Protein AF-A0A534KSC8-F1 (afdb_monomer_lite)

Sequence (45 aa):
QATFKNRKAVEECLADEILMAAKGDMQSSAIAKKEELERIASSAR

Secondary structure (DSSP, 8-state):
--STT-SS-HHHHHHHHHHHHHTT-TTSHHHHHHHHHHHHHHHT-

Radius of gyration: 12.97 Å; chains: 1; bounding box: 25×10×39 Å

pLDDT: mean 88.8, std 8.25, range [60.44, 95.19]

Foldseek 3Di:
DQDVPDPDDPVVSVVVLVVCVVVLHCVRPVSVVVVVVVVVVVVVD

Structure (mmCIF, N/CA/C/O backbone):
data_AF-A0A534KSC8-F1
#
_entry.id   AF-A0A534KSC8-F1
#
loop_
_atom_site.group_PDB
_atom_site.id
_atom_site.type_symbol
_atom_site.label_atom_id
_atom_site.label_alt_id
_atom_site.label_comp_id
_atom_site.label_asym_id
_atom_site.label_entity_id
_atom_site.label_seq_id
_atom_site.pdbx_PDB_ins_code
_atom_site.Cartn_x
_atom_site.Cartn_y
_atom_site.Cartn_z
_atom_site.occupancy
_atom_site.B_iso_or_equiv
_atom_site.auth_seq_id
_atom_site.auth_comp_id
_atom_site.auth_asym_id
_atom_site.auth_atom_id
_atom_site.pdbx_PDB_model_num
ATOM 1 N N . GLN A 1 1 ? 4.590 2.701 6.055 1.00 60.44 1 GLN A N 1
ATOM 2 C CA . GLN A 1 1 ? 4.734 2.325 7.481 1.00 60.44 1 GLN A CA 1
ATOM 3 C C . GLN A 1 1 ? 3.642 3.075 8.246 1.00 60.44 1 GLN A C 1
ATOM 5 O O . GLN A 1 1 ? 3.874 4.197 8.659 1.00 60.44 1 GLN A O 1
ATOM 10 N N . ALA A 1 2 ? 2.421 2.525 8.305 1.00 70.69 2 ALA A N 1
ATOM 11 C CA . ALA A 1 2 ? 1.230 3.263 8.762 1.00 70.69 2 ALA A CA 1
ATOM 12 C C . ALA A 1 2 ? 0.864 3.014 10.239 1.00 70.69 2 ALA A C 1
ATOM 14 O O . ALA A 1 2 ? 0.216 3.846 10.865 1.00 70.69 2 ALA A O 1
ATOM 15 N N . THR A 1 3 ?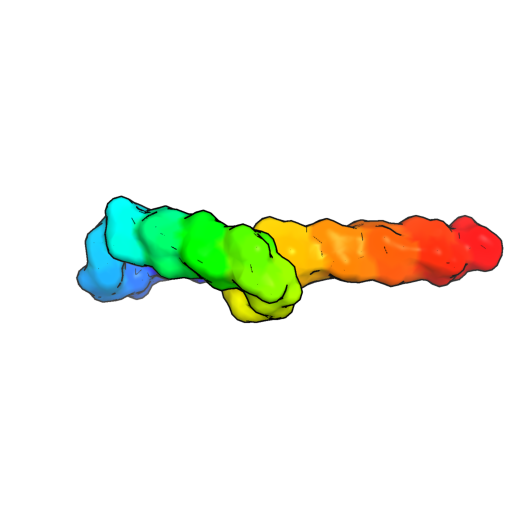 1.301 1.889 10.807 1.00 72.44 3 THR A N 1
ATOM 16 C CA . THR A 1 3 ? 0.900 1.416 12.145 1.00 72.44 3 THR A CA 1
ATOM 17 C C . THR A 1 3 ? 1.984 1.582 13.211 1.00 72.44 3 THR A C 1
ATOM 19 O O . THR A 1 3 ? 1.692 1.610 14.403 1.00 72.44 3 THR A O 1
ATOM 22 N N . PHE A 1 4 ? 3.2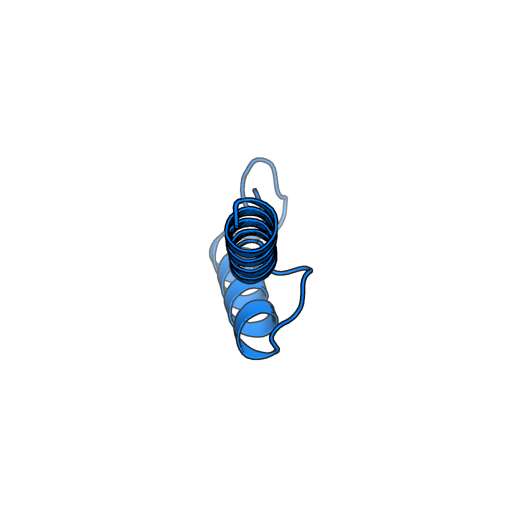52 1.711 12.818 1.00 81.00 4 PHE A N 1
ATOM 23 C CA . PHE A 1 4 ? 4.351 1.824 13.774 1.00 81.00 4 PHE A CA 1
ATOM 24 C C . PHE A 1 4 ? 4.365 3.213 14.426 1.00 81.00 4 PHE A C 1
ATOM 26 O O . PHE A 1 4 ? 4.472 4.218 13.727 1.00 81.00 4 PHE A O 1
ATOM 33 N N . LYS A 1 5 ? 4.273 3.263 15.764 1.00 80.62 5 LYS A N 1
ATOM 34 C CA . LYS A 1 5 ? 4.159 4.500 16.570 1.00 80.62 5 LYS A CA 1
ATOM 35 C C . LYS A 1 5 ? 2.933 5.373 16.240 1.00 80.62 5 LYS A C 1
ATOM 37 O O . LYS A 1 5 ? 2.935 6.565 16.547 1.00 80.62 5 LYS A O 1
ATOM 42 N N . ASN A 1 6 ? 1.887 4.802 15.642 1.00 77.81 6 ASN A N 1
ATOM 43 C CA . ASN A 1 6 ? 0.629 5.510 15.409 1.00 77.81 6 ASN A CA 1
ATOM 44 C C . ASN A 1 6 ? -0.260 5.456 16.667 1.00 77.81 6 ASN A C 1
ATOM 46 O O . ASN A 1 6 ? -0.229 4.480 17.410 1.00 77.81 6 ASN A O 1
ATOM 50 N N . ARG A 1 7 ? -1.030 6.523 16.917 1.00 82.50 7 ARG A N 1
ATOM 51 C CA . ARG A 1 7 ? -2.042 6.576 17.988 1.00 82.50 7 ARG A CA 1
ATOM 52 C C . ARG A 1 7 ? -3.345 5.872 17.597 1.00 82.50 7 ARG A C 1
ATOM 54 O O . ARG A 1 7 ? -4.107 5.519 18.488 1.00 82.50 7 ARG A O 1
ATOM 61 N N . LYS A 1 8 ? -3.597 5.708 16.293 1.00 84.81 8 LYS A N 1
ATOM 62 C CA . LYS A 1 8 ? -4.722 4.931 15.758 1.00 84.81 8 LYS A CA 1
ATOM 63 C C . LYS A 1 8 ? -4.526 3.442 16.021 1.00 84.81 8 LYS A C 1
ATOM 65 O O . LYS A 1 8 ? -3.389 2.959 16.004 1.00 84.81 8 LYS A O 1
ATOM 70 N N . ALA A 1 9 ? -5.628 2.721 16.203 1.00 89.44 9 ALA A N 1
ATOM 71 C CA . ALA A 1 9 ? -5.579 1.276 16.342 1.00 89.44 9 ALA A CA 1
ATOM 72 C C . ALA A 1 9 ? -5.111 0.612 15.032 1.00 89.44 9 ALA A C 1
ATOM 74 O O . ALA A 1 9 ? -5.196 1.194 13.941 1.00 89.44 9 ALA A O 1
ATOM 75 N N . VAL A 1 10 ? -4.572 -0.604 15.131 1.00 88.31 10 VAL A N 1
ATOM 76 C CA . VAL A 1 10 ? -3.995 -1.308 13.972 1.00 88.31 10 VAL A CA 1
ATOM 77 C C . VAL A 1 10 ? -5.082 -1.633 12.947 1.00 88.31 10 VAL A C 1
ATOM 79 O O . VAL A 1 10 ? -4.854 -1.496 11.747 1.00 88.31 10 VAL A O 1
ATOM 82 N N . GLU A 1 11 ? -6.267 -2.001 13.420 1.00 91.06 11 GLU A N 1
ATOM 83 C CA . GLU A 1 11 ? -7.458 -2.278 12.627 1.00 91.06 11 GLU A CA 1
ATOM 84 C C . GLU A 1 11 ? -7.939 -1.059 11.831 1.00 91.06 11 GLU A C 1
ATOM 86 O O . GLU A 1 11 ? -8.262 -1.198 10.654 1.00 91.06 11 GLU A O 1
ATOM 91 N N . GLU A 1 12 ? -7.910 0.141 12.419 1.00 89.94 12 GLU A N 1
ATOM 92 C CA . GLU A 1 12 ? -8.294 1.379 11.732 1.00 89.94 12 GLU A CA 1
ATOM 93 C C . GLU A 1 12 ? -7.287 1.726 10.637 1.00 89.94 12 GLU A C 1
ATOM 95 O O . GLU A 1 12 ? -7.665 2.034 9.511 1.00 89.94 12 GLU A O 1
ATOM 100 N N . CYS A 1 13 ? -5.990 1.607 10.939 1.00 90.31 13 CYS A N 1
ATOM 101 C CA . CYS A 1 13 ? -4.939 1.824 9.947 1.00 90.31 13 CYS A CA 1
ATOM 102 C C . CYS A 1 13 ? -5.046 0.834 8.779 1.00 90.31 13 CYS A C 1
ATOM 104 O O . CYS A 1 13 ? -4.752 1.195 7.641 1.00 90.31 13 CYS A O 1
ATOM 106 N N . LEU A 1 14 ? -5.441 -0.412 9.057 1.00 89.88 14 LEU A N 1
ATOM 107 C CA . LEU A 1 14 ? -5.615 -1.439 8.037 1.00 89.88 14 LEU A CA 1
ATOM 108 C C . LEU A 1 14 ? -6.859 -1.179 7.181 1.00 89.88 14 LEU A C 1
ATOM 110 O O . LEU A 1 14 ? -6.791 -1.310 5.962 1.00 89.88 14 LEU A O 1
ATOM 114 N N . ALA A 1 15 ? -7.975 -0.788 7.798 1.00 92.62 15 ALA A N 1
ATOM 115 C CA . ALA A 1 15 ? -9.194 -0.429 7.081 1.00 92.62 15 ALA A CA 1
ATOM 116 C C . ALA A 1 15 ? -8.971 0.787 6.166 1.00 92.62 15 ALA A C 1
ATOM 118 O O . ALA A 1 15 ? -9.337 0.740 4.990 1.00 92.62 15 ALA A O 1
ATOM 119 N N . ASP A 1 16 ? -8.309 1.828 6.681 1.00 91.62 16 ASP A N 1
ATOM 120 C CA . ASP A 1 16 ? -7.915 3.012 5.912 1.00 91.62 16 ASP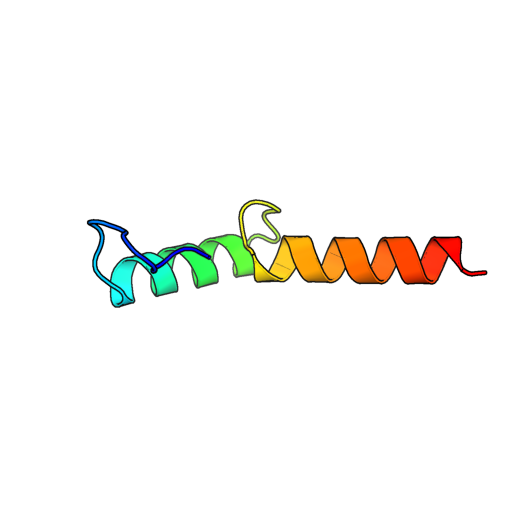 A CA 1
ATOM 121 C C . ASP A 1 16 ? -7.036 2.605 4.713 1.00 91.62 16 ASP A C 1
ATOM 123 O O . ASP A 1 16 ? -7.294 3.019 3.582 1.00 91.62 16 ASP A O 1
ATOM 127 N N . GLU A 1 17 ? -6.034 1.745 4.930 1.00 92.62 17 GLU A N 1
ATOM 128 C CA . GLU A 1 17 ? -5.140 1.262 3.868 1.00 92.62 17 GLU A CA 1
ATOM 129 C C . GLU A 1 17 ? -5.895 0.485 2.779 1.00 92.62 17 GLU A C 1
ATOM 131 O O . GLU A 1 17 ? -5.676 0.735 1.594 1.00 92.62 17 GLU A O 1
ATOM 136 N N . ILE A 1 18 ? -6.812 -0.415 3.151 1.00 93.62 18 ILE A N 1
ATOM 137 C CA . ILE A 1 18 ? -7.624 -1.184 2.193 1.00 93.62 18 ILE A CA 1
ATOM 138 C C . ILE A 1 18 ? -8.515 -0.251 1.365 1.00 93.62 18 ILE A C 1
ATOM 140 O O . ILE A 1 18 ? -8.614 -0.415 0.149 1.00 93.62 18 ILE A O 1
ATOM 144 N N . LEU A 1 19 ? -9.142 0.744 1.998 1.00 94.38 19 LEU A N 1
ATOM 145 C CA . LEU A 1 19 ? -9.994 1.719 1.313 1.00 94.38 19 LEU A CA 1
ATOM 146 C C . LEU A 1 19 ? -9.203 2.585 0.328 1.00 94.38 19 LEU A C 1
ATOM 148 O O . LEU A 1 19 ? -9.663 2.806 -0.793 1.00 94.38 19 LEU A O 1
ATOM 152 N N . MET A 1 20 ? -8.025 3.070 0.725 1.00 94.25 20 MET A N 1
ATOM 153 C CA . MET A 1 20 ? -7.142 3.849 -0.150 1.00 94.25 20 MET A CA 1
ATOM 154 C C . MET A 1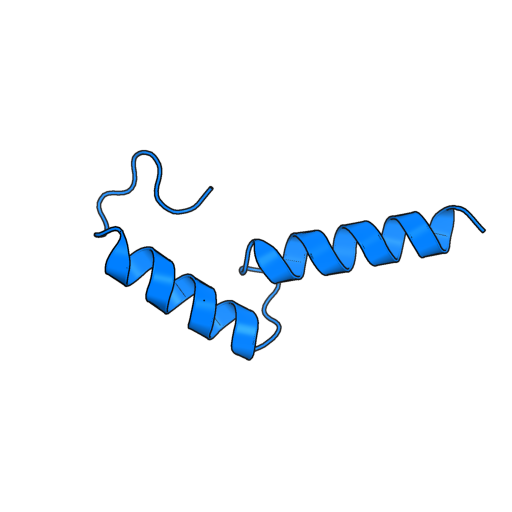 20 ? -6.635 3.000 -1.320 1.00 94.25 20 MET A C 1
ATOM 156 O O . MET A 1 20 ? -6.678 3.445 -2.467 1.00 94.25 20 MET A O 1
ATOM 160 N N . ALA A 1 21 ? -6.241 1.751 -1.058 1.00 94.12 21 ALA A N 1
ATOM 161 C CA . ALA A 1 21 ? -5.801 0.823 -2.094 1.00 94.12 21 ALA A CA 1
ATOM 162 C C . ALA A 1 21 ? -6.917 0.512 -3.102 1.00 94.12 21 ALA A C 1
ATOM 164 O O . ALA A 1 21 ? -6.682 0.544 -4.308 1.00 94.12 21 ALA A O 1
ATOM 165 N N . ALA A 1 22 ? -8.147 0.279 -2.633 1.00 94.31 22 ALA A N 1
ATOM 166 C CA . ALA A 1 22 ? -9.302 0.019 -3.495 1.00 94.31 22 ALA A CA 1
ATOM 167 C C . ALA A 1 22 ? -9.647 1.205 -4.412 1.00 94.31 22 ALA A C 1
ATOM 169 O O . ALA A 1 2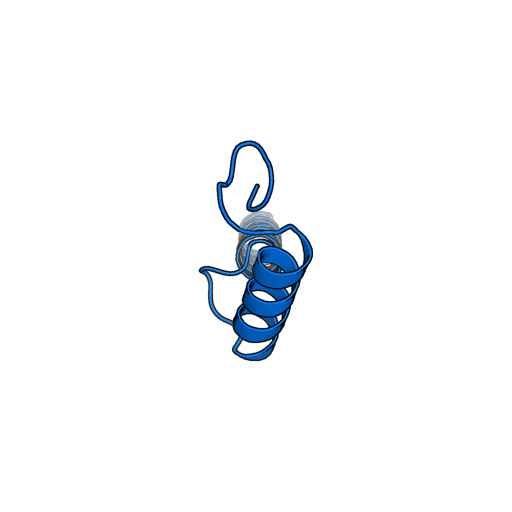2 ? -10.169 1.009 -5.507 1.00 94.31 22 ALA A O 1
ATOM 170 N N . LYS A 1 23 ? -9.337 2.433 -3.982 1.00 95.06 23 LYS A N 1
ATOM 171 C CA . LYS A 1 23 ? -9.504 3.654 -4.783 1.00 95.06 23 LYS A CA 1
ATOM 172 C C . LYS A 1 23 ? -8.343 3.918 -5.746 1.00 95.06 23 LYS A C 1
ATOM 174 O O . LYS A 1 23 ? -8.436 4.852 -6.536 1.00 95.06 23 LYS A O 1
ATOM 179 N N . GLY A 1 24 ? -7.266 3.133 -5.683 1.00 91.38 24 GLY A N 1
ATOM 180 C CA . GLY A 1 24 ? -6.041 3.402 -6.437 1.00 91.38 24 GLY A CA 1
ATOM 181 C C . GLY A 1 24 ? -5.309 4.659 -5.959 1.00 91.38 24 GLY A C 1
ATOM 182 O O . GLY A 1 24 ? -4.602 5.289 -6.738 1.00 91.38 24 GLY A O 1
ATOM 183 N N . ASP A 1 25 ? -5.497 5.054 -4.699 1.00 92.75 25 ASP A N 1
ATOM 184 C CA . ASP A 1 25 ? -4.893 6.264 -4.149 1.00 92.75 25 ASP A CA 1
ATOM 185 C C . ASP A 1 25 ? -3.401 6.042 -3.849 1.00 92.75 25 ASP A C 1
ATOM 187 O O . ASP A 1 25 ? -3.032 5.073 -3.184 1.00 92.75 25 ASP A O 1
ATOM 191 N N . MET A 1 26 ? -2.533 6.959 -4.286 1.00 89.44 26 MET A N 1
ATOM 192 C CA . MET A 1 26 ? -1.093 6.917 -4.001 1.00 89.44 26 MET A CA 1
ATOM 193 C C . MET A 1 26 ? -0.763 7.097 -2.512 1.00 89.44 26 MET A C 1
ATOM 195 O O . MET A 1 26 ? 0.361 6.809 -2.101 1.00 89.44 26 MET A O 1
ATOM 199 N N . GLN A 1 27 ? -1.711 7.555 -1.688 1.00 89.81 27 GLN A N 1
ATOM 200 C CA . GLN A 1 27 ? -1.561 7.541 -0.232 1.00 89.81 27 GLN A CA 1
ATOM 201 C C . GLN A 1 27 ? -1.516 6.115 0.338 1.00 89.81 27 GLN A C 1
ATOM 203 O O . GLN A 1 27 ? -0.951 5.914 1.415 1.00 89.81 27 GLN A O 1
ATOM 208 N N . SER A 1 28 ? -2.043 5.120 -0.388 1.00 91.94 28 SER A N 1
ATOM 209 C CA . SER A 1 28 ? -1.845 3.712 -0.049 1.00 91.94 28 SER A CA 1
ATOM 210 C C . SER A 1 28 ? -0.390 3.318 -0.270 1.00 91.94 28 SER A C 1
ATOM 212 O O . SER A 1 28 ? 0.181 3.469 -1.354 1.00 91.94 28 SER A O 1
ATOM 214 N N . SER A 1 29 ? 0.198 2.705 0.755 1.00 91.19 29 SER A N 1
ATOM 215 C CA . SER A 1 29 ? 1.545 2.155 0.665 1.00 91.19 29 SER A CA 1
ATOM 216 C C . SER A 1 29 ? 1.651 1.036 -0.373 1.00 91.19 29 SER A C 1
ATOM 218 O O . SER A 1 29 ? 2.749 0.816 -0.891 1.00 91.19 29 SER A O 1
ATOM 220 N N . ALA A 1 30 ? 0.567 0.304 -0.642 1.00 91.94 30 ALA A N 1
ATOM 221 C CA . ALA A 1 30 ? 0.538 -0.745 -1.656 1.00 91.94 30 ALA A CA 1
ATOM 222 C C . ALA A 1 30 ? 0.555 -0.158 -3.074 1.00 91.94 30 ALA A C 1
ATOM 224 O O . ALA A 1 30 ? 1.371 -0.575 -3.898 1.00 91.94 30 ALA A O 1
ATOM 225 N N . ILE A 1 31 ? -0.287 0.847 -3.334 1.00 95.19 31 ILE A N 1
ATOM 226 C CA . ILE A 1 31 ? -0.362 1.512 -4.641 1.00 95.19 31 ILE A CA 1
ATOM 227 C C . ILE A 1 31 ? 0.934 2.259 -4.941 1.00 95.19 31 ILE A C 1
ATOM 229 O O . ILE A 1 31 ? 1.522 2.046 -5.996 1.00 95.19 31 ILE A O 1
ATOM 233 N N . ALA A 1 32 ? 1.452 3.042 -3.991 1.00 93.88 32 ALA A N 1
ATOM 234 C CA . ALA A 1 32 ? 2.712 3.762 -4.172 1.00 93.88 32 ALA A CA 1
ATOM 235 C C . ALA A 1 32 ? 3.869 2.832 -4.583 1.00 93.88 32 ALA A C 1
ATOM 237 O O . ALA A 1 32 ? 4.625 3.148 -5.500 1.00 93.88 32 ALA A O 1
ATOM 238 N N . LYS A 1 33 ? 3.976 1.654 -3.947 1.00 94.25 33 LYS A N 1
ATOM 239 C CA . LYS A 1 33 ? 4.996 0.653 -4.296 1.00 94.25 33 LYS A CA 1
ATOM 240 C C . LYS A 1 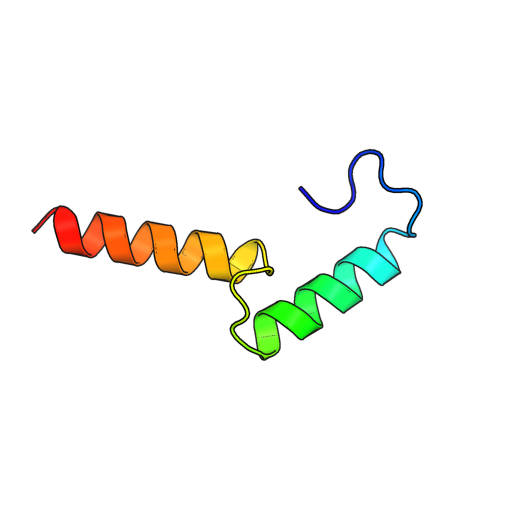33 ? 4.771 0.026 -5.667 1.00 94.25 33 LYS A C 1
ATOM 242 O O . LYS A 1 33 ? 5.745 -0.205 -6.378 1.00 94.25 33 LYS A O 1
ATOM 247 N N . LYS A 1 34 ? 3.520 -0.270 -6.030 1.00 94.31 34 LYS A N 1
ATOM 248 C CA . LYS A 1 34 ? 3.178 -0.804 -7.355 1.00 94.31 34 LYS A CA 1
ATOM 249 C C . LYS A 1 34 ? 3.633 0.162 -8.450 1.00 94.31 34 LYS A C 1
ATOM 251 O O . LYS A 1 34 ? 4.394 -0.234 -9.325 1.00 94.31 34 LYS A O 1
ATOM 256 N N . GLU A 1 35 ? 3.226 1.423 -8.347 1.00 94.19 35 GLU A N 1
ATOM 257 C CA . GLU A 1 35 ? 3.546 2.463 -9.331 1.00 94.19 35 GLU A CA 1
ATOM 258 C C . GLU A 1 35 ? 5.059 2.718 -9.416 1.00 94.19 35 GLU A C 1
ATOM 260 O O . GLU A 1 35 ? 5.618 2.912 -10.495 1.00 94.19 35 GLU A O 1
ATOM 265 N N . GLU A 1 36 ? 5.759 2.683 -8.279 1.00 94.19 36 GLU A N 1
ATOM 266 C CA . GLU A 1 36 ? 7.218 2.775 -8.249 1.00 94.19 36 GLU A CA 1
ATOM 267 C C . GLU A 1 36 ? 7.903 1.624 -8.990 1.00 94.19 36 GLU A C 1
ATOM 269 O O . GLU A 1 36 ? 8.793 1.874 -9.808 1.00 94.19 36 GLU A O 1
ATOM 274 N N . LEU A 1 37 ? 7.475 0.384 -8.754 1.00 94.69 37 LEU A N 1
ATOM 275 C CA . LEU A 1 37 ? 8.013 -0.784 -9.450 1.00 94.69 37 LEU A CA 1
ATOM 276 C C . LEU A 1 37 ? 7.744 -0.722 -10.956 1.00 94.69 37 LEU A C 1
ATOM 278 O O . LEU A 1 37 ? 8.652 -0.974 -11.747 1.00 94.69 37 LEU A O 1
ATOM 282 N N . GLU A 1 38 ? 6.528 -0.357 -11.358 1.00 94.31 38 GLU A N 1
ATOM 283 C CA . GLU A 1 38 ? 6.150 -0.233 -12.769 1.00 94.31 38 GLU A CA 1
ATOM 284 C C . GLU A 1 38 ? 6.955 0.866 -13.473 1.00 94.31 38 GLU A C 1
ATOM 286 O O . GLU A 1 38 ? 7.438 0.660 -14.589 1.00 94.31 38 GLU A O 1
ATOM 291 N N . ARG A 1 39 ? 7.198 1.996 -12.797 1.00 94.25 39 ARG A N 1
ATOM 292 C CA . ARG A 1 39 ? 8.059 3.070 -13.308 1.00 94.25 39 ARG A CA 1
ATOM 293 C C . ARG A 1 39 ? 9.493 2.591 -13.521 1.00 94.25 39 ARG A C 1
ATOM 295 O O . ARG A 1 39 ? 10.037 2.796 -14.602 1.00 94.25 39 ARG A O 1
ATOM 302 N N . ILE A 1 40 ? 10.096 1.935 -12.528 1.00 93.44 40 ILE A N 1
ATOM 303 C CA . ILE A 1 40 ? 11.464 1.398 -12.635 1.00 93.44 40 ILE A CA 1
ATOM 304 C C . ILE A 1 40 ? 11.549 0.385 -13.780 1.00 93.44 40 ILE A C 1
ATOM 306 O O . ILE A 1 40 ? 12.455 0.465 -14.606 1.00 93.44 40 ILE A O 1
ATOM 310 N N . ALA A 1 41 ? 10.581 -0.530 -13.870 1.00 93.25 41 ALA A N 1
ATOM 311 C CA . ALA A 1 41 ? 10.518 -1.523 -14.936 1.00 93.25 41 ALA A CA 1
ATOM 312 C C . ALA A 1 41 ? 10.355 -0.886 -16.325 1.00 93.25 41 ALA A C 1
ATOM 314 O O . ALA A 1 41 ? 10.893 -1.400 -17.304 1.00 93.25 41 ALA A O 1
ATOM 315 N N . SER A 1 42 ? 9.633 0.233 -16.426 1.00 93.75 42 SER A N 1
ATOM 316 C CA . SER A 1 42 ? 9.513 0.991 -17.671 1.00 93.75 42 SER A CA 1
ATOM 317 C C . SER A 1 42 ? 10.804 1.720 -18.040 1.00 93.75 42 SER A C 1
ATOM 319 O O . SER A 1 42 ? 11.111 1.817 -19.223 1.00 93.75 42 SER A O 1
ATOM 321 N N . SER A 1 43 ? 11.544 2.250 -17.062 1.00 89.25 43 SER A N 1
ATOM 322 C CA . SER A 1 43 ? 12.800 2.980 -17.290 1.00 89.25 43 SER A CA 1
ATOM 323 C C . SER A 1 43 ? 14.010 2.076 -17.535 1.00 89.25 43 SER A C 1
ATOM 325 O O . SER A 1 43 ? 15.023 2.553 -18.029 1.00 89.25 43 SER A O 1
ATOM 327 N N . ALA A 1 44 ? 13.922 0.792 -17.187 1.00 84.62 44 ALA A N 1
ATOM 328 C CA . ALA A 1 44 ? 14.973 -0.201 -17.409 1.00 84.62 44 ALA A CA 1
ATOM 329 C C . ALA A 1 44 ? 14.905 -0.879 -18.796 1.00 84.62 44 ALA A C 1
ATOM 331 O O . ALA A 1 44 ? 15.541 -1.916 -18.994 1.00 84.62 44 ALA A O 1
ATOM 332 N N . ARG A 1 45 ? 14.106 -0.334 -19.724 1.00 62.06 45 ARG A N 1
ATOM 333 C CA . ARG A 1 45 ? 13.995 -0.789 -21.118 1.00 62.06 45 ARG A CA 1
ATOM 334 C C . ARG A 1 45 ? 14.891 0.007 -22.052 1.00 62.06 45 ARG A C 1
ATOM 336 O O . ARG A 1 45 ? 15.034 1.226 -21.822 1.00 62.06 45 ARG A O 1
#